Protein AF-A0A920NAV5-F1 (afdb_monomer_lite)

Radius of gyration: 15.24 Å; chains: 1; bounding box: 41×24×36 Å

Secondary structure (DSSP, 8-state):
-EEEEEEE-----BTTB-SEEEEEEE----TT--HHHHHHHHHHHHHHHH-TT---------BTTB----

Structure (mmCIF, N/CA/C/O backbone):
data_AF-A0A920NAV5-F1
#
_entry.id   AF-A0A920NAV5-F1
#
loop_
_atom_site.group_PDB
_atom_site.id
_atom_site.type_symbol
_atom_site.label_atom_id
_atom_site.label_alt_id
_atom_site.label_comp_id
_atom_site.label_asym_id
_atom_site.label_entity_id
_atom_site.label_seq_id
_atom_site.pdbx_PDB_ins_code
_atom_site.Cartn_x
_atom_site.Cartn_y
_atom_site.Cartn_z
_atom_site.occupancy
_atom_site.B_iso_or_equiv
_atom_site.auth_seq_id
_atom_site.auth_comp_id
_atom_site.auth_asym_id
_atom_site.auth_atom_id
_atom_site.pdbx_PDB_model_num
ATOM 1 N N . MET A 1 1 ? -8.541 -10.748 -3.847 1.00 85.94 1 MET A N 1
ATOM 2 C CA . MET A 1 1 ? -7.415 -11.104 -4.733 1.00 85.94 1 MET A CA 1
ATOM 3 C C . MET A 1 1 ? -6.222 -10.226 -4.394 1.00 85.94 1 MET A C 1
ATOM 5 O O . MET A 1 1 ? -6.419 -9.037 -4.174 1.00 85.94 1 MET A O 1
ATOM 9 N N . ILE A 1 2 ? -5.023 -10.805 -4.324 1.00 89.56 2 ILE A N 1
ATOM 10 C CA . ILE A 1 2 ? -3.756 -10.080 -4.157 1.00 89.56 2 ILE A CA 1
ATOM 11 C C . ILE A 1 2 ? -2.889 -10.410 -5.369 1.00 89.56 2 ILE A C 1
ATOM 13 O O . ILE A 1 2 ? -2.752 -11.587 -5.702 1.00 89.56 2 ILE A O 1
ATOM 17 N N . VAL A 1 3 ? -2.333 -9.395 -6.023 1.00 89.81 3 VAL A N 1
ATOM 18 C CA . VAL A 1 3 ? -1.545 -9.539 -7.250 1.00 89.81 3 VAL A CA 1
ATOM 19 C C . VAL A 1 3 ? -0.192 -8.851 -7.061 1.00 89.81 3 VAL A C 1
ATOM 21 O O . VAL A 1 3 ? -0.112 -7.626 -7.14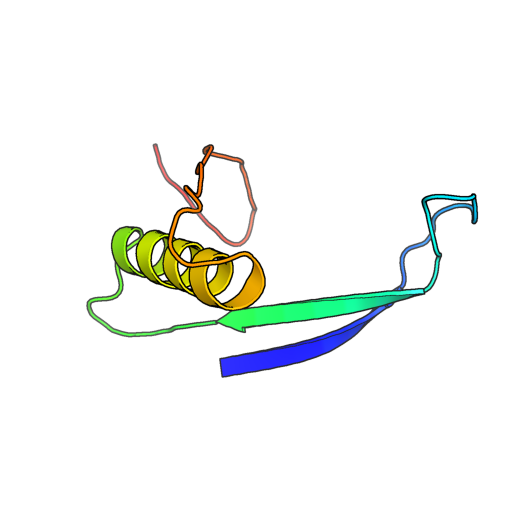8 1.00 89.81 3 VAL A O 1
ATOM 24 N N . PRO A 1 4 ? 0.879 -9.603 -6.759 1.00 91.06 4 PRO A N 1
ATOM 25 C CA . PRO A 1 4 ? 2.239 -9.086 -6.821 1.00 91.06 4 PRO A CA 1
ATOM 26 C C . PRO A 1 4 ? 2.734 -9.073 -8.274 1.00 91.06 4 PRO A C 1
ATOM 28 O O . PRO A 1 4 ? 2.537 -10.043 -9.008 1.00 91.06 4 PRO A O 1
ATOM 31 N N . GLY A 1 5 ? 3.412 -8.005 -8.690 1.00 88.69 5 GLY A N 1
ATOM 32 C CA . GLY A 1 5 ? 3.888 -7.867 -10.065 1.00 88.69 5 GLY A CA 1
ATOM 33 C C . GLY A 1 5 ? 5.092 -6.945 -10.209 1.00 88.69 5 GLY A C 1
ATOM 34 O O . GLY A 1 5 ? 5.341 -6.073 -9.374 1.00 88.69 5 GLY A O 1
ATOM 35 N N . LYS A 1 6 ? 5.849 -7.155 -11.291 1.00 89.06 6 LYS A N 1
ATOM 36 C CA . LYS A 1 6 ? 6.854 -6.198 -11.762 1.00 89.06 6 LYS A CA 1
ATOM 37 C C . LYS A 1 6 ? 6.145 -5.149 -12.609 1.00 89.06 6 LYS A C 1
ATOM 39 O O . LYS A 1 6 ? 5.456 -5.510 -13.562 1.00 89.06 6 LYS A O 1
ATOM 44 N N . THR A 1 7 ? 6.365 -3.885 -12.288 1.00 86.94 7 THR A N 1
ATOM 45 C CA . THR A 1 7 ? 5.831 -2.748 -13.031 1.00 86.94 7 THR A CA 1
ATOM 46 C C . THR A 1 7 ? 6.975 -1.959 -13.646 1.00 86.94 7 THR A C 1
ATOM 48 O O . THR A 1 7 ? 8.066 -1.869 -13.080 1.00 86.94 7 THR A O 1
ATOM 51 N N . TYR A 1 8 ? 6.712 -1.394 -14.819 1.00 86.62 8 TYR A N 1
ATOM 52 C CA . TYR A 1 8 ? 7.658 -0.591 -15.576 1.00 86.62 8 TYR A CA 1
ATOM 53 C C . TYR A 1 8 ? 7.106 0.822 -15.729 1.00 86.62 8 TYR A C 1
ATOM 55 O O . TYR A 1 8 ? 5.933 0.991 -16.074 1.00 86.62 8 TYR A O 1
ATOM 63 N N . ARG A 1 9 ? 7.939 1.832 -15.477 1.00 86.00 9 ARG A N 1
ATOM 64 C CA . ARG A 1 9 ? 7.617 3.238 -15.748 1.00 86.00 9 ARG A CA 1
ATOM 65 C C . ARG A 1 9 ? 8.693 3.843 -16.629 1.00 86.00 9 ARG A C 1
ATOM 67 O O . ARG A 1 9 ? 9.877 3.572 -16.454 1.00 86.00 9 ARG A O 1
ATOM 74 N N . TYR A 1 10 ? 8.263 4.664 -17.581 1.00 80.25 10 TYR A N 1
ATOM 75 C CA . TYR A 1 10 ? 9.170 5.434 -18.421 1.00 80.25 10 TYR A CA 1
ATOM 76 C C . TYR A 1 10 ? 9.628 6.683 -17.656 1.00 80.25 10 TYR A C 1
ATOM 78 O O . TYR A 1 10 ? 9.124 7.783 -17.870 1.00 80.25 10 TYR A O 1
ATOM 86 N N . GLU A 1 11 ? 10.538 6.480 -16.706 1.00 78.75 11 GLU A N 1
ATOM 87 C CA . GLU A 1 11 ? 11.139 7.512 -15.857 1.00 78.75 11 GLU A CA 1
ATOM 88 C C . GLU A 1 11 ? 12.671 7.380 -15.915 1.00 78.75 11 GLU A C 1
ATOM 90 O O . GLU A 1 11 ? 13.203 6.285 -16.113 1.00 78.75 11 GLU A O 1
ATOM 95 N N . ALA A 1 12 ? 13.391 8.501 -15.800 1.00 73.19 12 ALA A N 1
ATOM 96 C CA . ALA A 1 12 ? 14.852 8.488 -15.789 1.00 73.19 12 ALA A CA 1
ATOM 97 C C . ALA A 1 12 ? 15.357 7.850 -14.489 1.00 73.19 12 ALA A C 1
ATOM 99 O O . ALA A 1 12 ? 14.867 8.176 -13.411 1.00 73.19 12 ALA A O 1
ATOM 100 N N . THR A 1 13 ? 16.334 6.949 -14.591 1.00 72.06 13 THR A N 1
ATOM 101 C CA . THR A 1 13 ? 16.897 6.280 -13.416 1.00 72.06 13 THR A CA 1
ATOM 102 C C . THR A 1 13 ? 17.744 7.251 -12.603 1.00 72.06 13 THR A C 1
ATOM 104 O O . THR A 1 13 ? 18.722 7.804 -13.109 1.00 72.06 13 THR A O 1
ATOM 107 N N . ASP A 1 14 ? 17.379 7.438 -11.340 1.00 80.75 14 ASP A N 1
ATOM 108 C CA . ASP A 1 14 ? 18.146 8.198 -10.356 1.00 80.75 14 ASP A CA 1
ATOM 109 C C . ASP A 1 14 ? 18.147 7.465 -9.003 1.00 80.75 14 ASP A C 1
ATOM 111 O O . ASP A 1 14 ? 17.577 6.388 -8.864 1.00 80.75 14 ASP A O 1
ATOM 115 N N . ALA A 1 15 ? 18.798 8.025 -7.982 1.00 76.50 15 ALA A N 1
ATOM 116 C CA . ALA A 1 15 ? 18.951 7.370 -6.679 1.00 76.50 15 ALA A CA 1
ATOM 117 C C . ALA A 1 15 ? 17.626 7.008 -5.960 1.00 76.50 15 ALA A C 1
ATOM 119 O O . ALA A 1 15 ? 17.653 6.244 -4.994 1.00 76.50 15 ALA A O 1
ATOM 120 N N . THR A 1 16 ? 16.483 7.555 -6.387 1.00 80.75 16 THR A N 1
ATOM 121 C CA . THR A 1 16 ? 15.145 7.287 -5.828 1.00 80.75 16 THR A CA 1
ATOM 122 C C . THR A 1 16 ? 14.130 6.771 -6.853 1.00 80.75 16 THR A C 1
ATOM 124 O O . THR A 1 16 ? 13.044 6.343 -6.454 1.00 80.75 16 THR A O 1
ATOM 127 N N . HIS A 1 17 ? 14.475 6.775 -8.143 1.00 78.25 17 HIS A N 1
ATOM 128 C CA . HIS A 1 17 ? 13.598 6.386 -9.243 1.00 78.25 17 HIS A CA 1
ATOM 129 C C . HIS A 1 17 ? 14.235 5.267 -10.064 1.00 78.25 17 HIS A C 1
ATOM 131 O O . HIS A 1 17 ? 15.305 5.427 -10.644 1.00 78.25 17 HIS A O 1
ATOM 137 N N . GLU A 1 18 ? 13.537 4.139 -10.147 1.00 78.69 18 GLU A N 1
ATOM 138 C CA . GLU A 1 18 ? 13.926 2.999 -10.971 1.00 78.69 18 GLU A CA 1
ATOM 139 C C . GLU A 1 18 ? 12.873 2.754 -12.048 1.00 78.69 18 GLU A C 1
ATOM 141 O O . GLU A 1 18 ? 11.668 2.787 -11.792 1.00 78.69 18 GLU A O 1
ATOM 146 N N . TRP A 1 19 ? 13.333 2.460 -13.263 1.00 79.81 19 TRP A N 1
ATOM 147 C CA . TRP A 1 19 ? 12.462 2.183 -14.411 1.00 79.81 19 TRP A CA 1
ATOM 148 C C . TRP A 1 19 ? 11.684 0.865 -14.245 1.00 79.81 19 TRP A C 1
ATOM 150 O O . TRP A 1 19 ? 10.642 0.667 -14.876 1.00 79.81 19 TRP A O 1
ATOM 160 N N . GLN A 1 20 ? 12.170 -0.029 -13.375 1.00 85.56 20 GLN A N 1
ATOM 161 C CA . GLN A 1 20 ? 11.527 -1.279 -12.985 1.00 85.56 20 GLN A CA 1
ATOM 162 C C . GLN A 1 20 ? 11.425 -1.371 -11.459 1.00 85.56 20 GLN A C 1
ATOM 164 O O . GLN A 1 20 ? 12.430 -1.302 -10.756 1.00 85.56 20 GLN A O 1
ATOM 169 N N . PHE A 1 21 ? 10.222 -1.627 -10.941 1.00 88.06 21 PHE A N 1
ATOM 170 C CA . PHE A 1 21 ? 9.999 -1.852 -9.509 1.00 88.06 21 PHE A CA 1
ATOM 171 C C . PHE A 1 21 ? 8.846 -2.834 -9.260 1.00 88.06 21 PHE A C 1
ATOM 173 O O . PHE A 1 21 ? 8.125 -3.230 -10.176 1.00 88.06 21 PHE A O 1
ATOM 180 N N . CYS A 1 22 ? 8.688 -3.271 -8.011 1.00 88.69 22 CYS A N 1
ATOM 181 C CA . CYS A 1 22 ? 7.647 -4.221 -7.620 1.00 88.69 22 CYS A CA 1
ATOM 182 C C . CYS A 1 22 ? 6.435 -3.495 -7.030 1.00 88.69 22 CYS A C 1
ATOM 184 O O . CYS A 1 22 ? 6.582 -2.659 -6.137 1.00 88.69 22 CYS A O 1
ATOM 186 N N . GLN A 1 23 ? 5.236 -3.864 -7.478 1.00 89.50 23 GLN A N 1
ATOM 187 C CA . GLN A 1 23 ? 3.972 -3.425 -6.889 1.00 89.50 23 GLN A CA 1
ATOM 188 C C . GLN A 1 23 ? 3.164 -4.620 -6.393 1.00 89.50 23 GLN A C 1
ATOM 190 O O . GLN A 1 23 ? 3.280 -5.737 -6.897 1.00 89.50 23 GLN A O 1
ATOM 195 N N . ILE A 1 24 ? 2.343 -4.371 -5.377 1.00 89.50 24 ILE A N 1
ATOM 196 C CA . ILE A 1 24 ? 1.351 -5.322 -4.886 1.00 89.50 24 ILE A CA 1
ATOM 197 C C . ILE A 1 24 ? 0.000 -4.6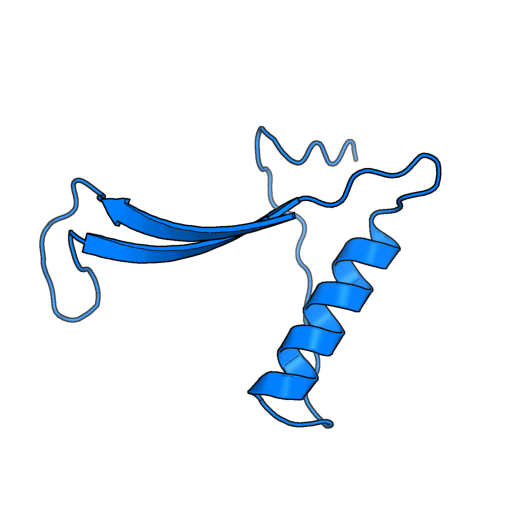25 -4.971 1.00 89.50 24 ILE A C 1
ATOM 199 O O . ILE A 1 24 ? -0.206 -3.597 -4.324 1.00 89.50 24 ILE A O 1
ATOM 203 N N . GLU A 1 25 ? -0.909 -5.195 -5.753 1.00 88.00 25 GLU A N 1
ATOM 204 C CA . GLU A 1 25 ? -2.282 -4.716 -5.883 1.00 88.00 25 GLU A CA 1
ATOM 205 C C . GLU A 1 25 ? -3.244 -5.631 -5.124 1.00 88.00 25 GLU A C 1
ATOM 207 O O . GLU A 1 25 ? -3.084 -6.853 -5.085 1.00 88.00 25 GLU A O 1
ATOM 212 N N . GLY A 1 26 ? -4.255 -5.033 -4.495 1.00 88.94 26 GLY A N 1
ATOM 213 C CA . GLY A 1 26 ? -5.287 -5.745 -3.752 1.00 88.94 26 GLY A CA 1
ATOM 214 C C . GLY A 1 26 ? -6.672 -5.356 -4.245 1.00 88.94 26 GLY A C 1
ATOM 215 O O . GLY A 1 26 ? -7.009 -4.176 -4.264 1.00 88.94 26 GLY A O 1
ATOM 216 N N . LEU A 1 27 ? -7.483 -6.354 -4.598 1.00 89.69 27 LEU A N 1
ATOM 217 C CA . LEU A 1 27 ? -8.878 -6.177 -5.001 1.00 89.69 27 LEU A CA 1
ATOM 218 C C . LEU A 1 27 ? -9.784 -7.031 -4.113 1.00 89.69 27 LEU A C 1
ATOM 220 O O . LEU A 1 27 ? -9.631 -8.255 -4.052 1.00 89.69 27 LEU A O 1
ATOM 224 N N . ALA A 1 28 ? -10.738 -6.393 -3.443 1.00 88.38 28 ALA A N 1
ATOM 225 C CA . ALA A 1 28 ? -11.771 -7.054 -2.655 1.00 88.38 28 ALA A CA 1
ATOM 226 C C . ALA A 1 28 ? -13.148 -6.660 -3.203 1.00 88.38 28 ALA A C 1
ATOM 228 O O . ALA A 1 28 ? -13.437 -5.475 -3.340 1.00 88.38 28 ALA A O 1
ATOM 229 N N . VAL A 1 29 ? -13.973 -7.658 -3.529 1.00 89.00 29 VAL A N 1
ATOM 230 C CA . VAL A 1 29 ? -15.331 -7.487 -4.064 1.00 89.00 29 VAL A CA 1
ATOM 231 C C . VAL A 1 29 ? -16.273 -8.305 -3.190 1.00 89.00 29 VAL A C 1
ATOM 233 O O . VAL A 1 29 ? -16.074 -9.509 -3.043 1.00 89.00 29 VAL A O 1
ATOM 236 N N . ALA A 1 30 ? -17.252 -7.643 -2.582 1.00 89.62 30 ALA A N 1
ATOM 237 C CA . ALA A 1 30 ? -18.331 -8.257 -1.814 1.00 89.62 30 ALA A CA 1
ATOM 238 C C . ALA A 1 30 ? -19.541 -7.310 -1.801 1.00 89.62 30 ALA A C 1
ATOM 240 O O . ALA A 1 30 ? -19.369 -6.109 -2.003 1.00 89.62 30 ALA A O 1
ATOM 241 N N . GLU A 1 31 ? -20.739 -7.844 -1.557 1.00 88.25 31 GLU A N 1
ATOM 242 C CA . GLU A 1 31 ? -21.996 -7.076 -1.577 1.00 88.25 31 GLU A CA 1
ATOM 243 C C . GLU A 1 31 ? -22.013 -5.955 -0.522 1.00 88.25 31 GLU A C 1
ATOM 245 O O . GLU A 1 31 ? -22.373 -4.824 -0.836 1.00 88.25 31 GLU A O 1
ATOM 250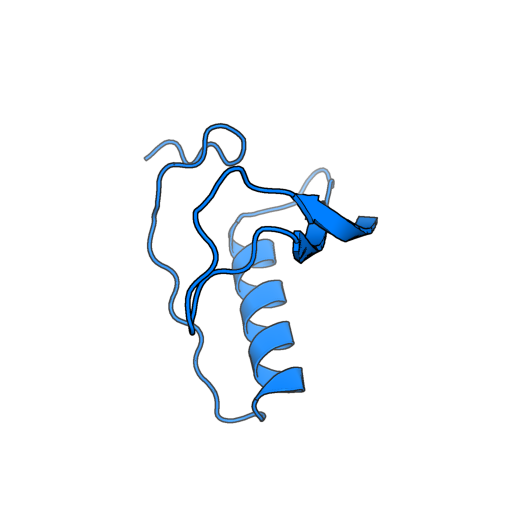 N N . ASP A 1 32 ? -21.494 -6.222 0.680 1.00 90.38 32 ASP A N 1
ATOM 251 C CA . ASP A 1 32 ? -21.469 -5.269 1.802 1.00 90.38 32 ASP A CA 1
ATOM 252 C C . ASP A 1 32 ? -20.092 -4.615 2.025 1.00 90.38 32 ASP A C 1
ATOM 254 O O . ASP A 1 32 ? -19.741 -4.197 3.138 1.00 90.38 32 ASP A O 1
ATOM 258 N N . ILE A 1 33 ? -19.240 -4.552 0.994 1.00 89.00 33 ILE 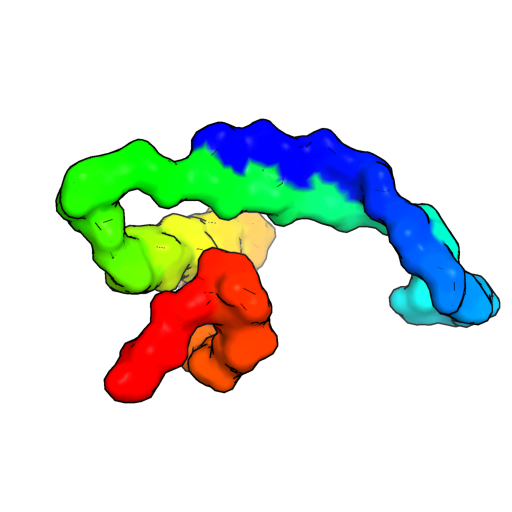A N 1
ATOM 259 C CA . ILE A 1 33 ? -17.909 -3.966 1.165 1.00 89.00 33 ILE A CA 1
ATOM 260 C C . ILE A 1 33 ? -17.982 -2.437 1.246 1.00 89.00 33 ILE A C 1
ATOM 262 O O . ILE A 1 33 ? -18.451 -1.755 0.341 1.00 89.00 33 ILE A O 1
ATOM 266 N N . THR A 1 34 ? -17.468 -1.877 2.340 1.00 88.81 34 THR A N 1
ATOM 267 C CA . THR A 1 34 ? -17.426 -0.426 2.553 1.00 88.81 34 THR A CA 1
ATOM 268 C C . THR A 1 34 ? -15.997 0.111 2.508 1.00 88.81 34 THR A C 1
ATOM 270 O O . THR A 1 34 ? -15.019 -0.614 2.705 1.00 88.81 34 THR A O 1
ATOM 273 N N . PHE A 1 35 ? -15.853 1.428 2.341 1.00 84.75 35 PHE A N 1
ATOM 274 C CA . PHE A 1 35 ? -14.5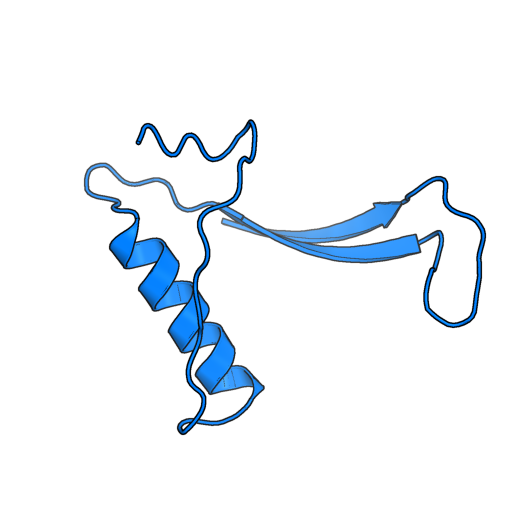48 2.096 2.421 1.00 84.75 35 PHE A CA 1
ATOM 275 C C . PHE A 1 35 ? -13.899 1.979 3.815 1.00 84.75 35 PHE A C 1
ATOM 277 O O . PHE A 1 35 ? -12.676 2.058 3.946 1.00 84.75 35 PHE A O 1
ATOM 284 N N . ALA A 1 36 ? -14.697 1.751 4.866 1.00 87.31 36 ALA A N 1
ATOM 285 C CA . ALA A 1 36 ? -14.181 1.471 6.203 1.00 87.31 36 ALA A CA 1
ATOM 286 C C . ALA A 1 36 ? -13.386 0.157 6.236 1.00 87.31 36 ALA A C 1
ATOM 288 O O . ALA A 1 36 ? -12.327 0.115 6.864 1.00 87.31 36 ALA A O 1
ATOM 289 N N . ASN A 1 37 ? -13.828 -0.865 5.493 1.00 89.12 37 ASN A N 1
ATOM 290 C CA . ASN A 1 37 ? -13.111 -2.136 5.376 1.00 89.12 37 ASN A CA 1
ATOM 291 C C . ASN A 1 37 ? -11.731 -1.923 4.744 1.00 89.12 37 ASN A C 1
ATOM 293 O O . ASN A 1 37 ? -10.736 -2.397 5.286 1.00 89.12 37 ASN A O 1
ATOM 297 N N . LEU A 1 38 ? -11.640 -1.119 3.677 1.00 8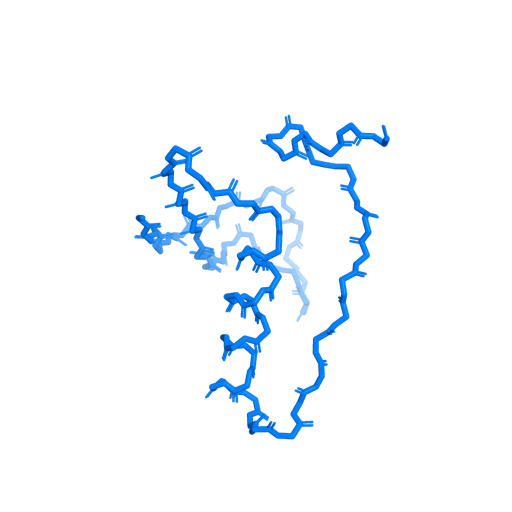8.25 38 LEU A N 1
ATOM 298 C CA . LEU A 1 38 ? -10.356 -0.783 3.051 1.00 88.25 38 LEU A CA 1
ATOM 299 C C . LEU A 1 38 ? -9.407 -0.076 4.031 1.00 88.25 38 LEU A C 1
ATOM 301 O O . LEU A 1 38 ? -8.240 -0.456 4.153 1.00 88.25 38 LEU A O 1
ATOM 305 N N . LYS A 1 39 ? -9.904 0.930 4.763 1.00 88.19 39 LYS A N 1
ATOM 306 C CA . LYS A 1 39 ? -9.104 1.630 5.781 1.00 88.19 39 LYS A CA 1
ATOM 307 C C . LYS A 1 39 ? -8.618 0.675 6.870 1.00 88.19 39 LYS A C 1
ATOM 309 O O . LYS A 1 39 ? -7.454 0.743 7.256 1.00 88.19 39 LYS A O 1
ATOM 314 N N . ALA A 1 40 ? -9.488 -0.210 7.356 1.00 89.50 40 ALA A N 1
ATOM 315 C CA . ALA A 1 40 ? -9.143 -1.181 8.387 1.00 89.50 40 ALA A CA 1
ATOM 316 C C . ALA A 1 40 ? -8.069 -2.163 7.896 1.00 89.50 40 ALA A C 1
ATOM 318 O O . ALA A 1 40 ? -7.062 -2.352 8.577 1.00 89.50 40 ALA A O 1
ATOM 319 N N . THR A 1 41 ? -8.222 -2.715 6.689 1.00 91.19 41 THR A N 1
ATOM 320 C CA . THR A 1 41 ? -7.237 -3.626 6.090 1.00 91.19 41 THR A CA 1
ATOM 321 C C . THR A 1 41 ? -5.871 -2.960 5.921 1.00 91.19 41 THR A C 1
ATOM 323 O O . THR A 1 41 ? -4.860 -3.546 6.303 1.00 91.19 41 THR A O 1
ATOM 326 N N . LEU A 1 42 ? -5.820 -1.725 5.410 1.00 88.75 42 LEU A N 1
ATOM 327 C CA . LEU A 1 42 ? -4.562 -0.989 5.236 1.00 88.75 42 LEU A CA 1
ATOM 328 C C . LEU A 1 42 ? -3.918 -0.598 6.572 1.00 88.75 42 LEU A C 1
ATOM 330 O O . LEU A 1 42 ? -2.695 -0.663 6.709 1.00 88.75 42 LEU A O 1
ATOM 334 N N . ALA A 1 43 ? -4.721 -0.217 7.569 1.00 89.44 43 ALA A N 1
ATOM 335 C CA . ALA A 1 43 ? -4.218 0.072 8.908 1.00 89.44 43 ALA A CA 1
ATOM 336 C C . ALA A 1 43 ? -3.596 -1.174 9.546 1.00 89.44 43 ALA A C 1
ATOM 338 O O . ALA A 1 43 ? -2.526 -1.090 10.149 1.00 89.44 43 ALA A O 1
ATOM 339 N N . GLU A 1 44 ? -4.230 -2.329 9.366 1.00 90.69 44 GLU A N 1
ATOM 340 C CA . GLU A 1 44 ? -3.750 -3.573 9.947 1.00 90.69 44 GLU A CA 1
ATOM 341 C C . GLU A 1 44 ? -2.527 -4.134 9.222 1.00 90.69 44 GLU A C 1
ATOM 343 O O . GLU A 1 44 ? -1.582 -4.597 9.861 1.00 90.69 44 GLU A O 1
ATOM 348 N N . PHE A 1 45 ? -2.471 -3.982 7.900 1.00 89.31 45 PHE A N 1
ATOM 349 C CA . PHE A 1 45 ? -1.261 -4.232 7.124 1.00 89.31 45 PHE A CA 1
ATOM 350 C C . PHE A 1 45 ? -0.081 -3.384 7.626 1.00 89.31 45 PHE A C 1
ATOM 352 O O . PHE A 1 45 ? 1.004 -3.912 7.874 1.00 89.31 45 PHE A O 1
ATOM 359 N N . ALA A 1 46 ? -0.304 -2.087 7.864 1.00 89.00 46 ALA A N 1
ATOM 360 C CA . ALA A 1 46 ? 0.728 -1.196 8.384 1.00 89.00 46 ALA A CA 1
ATOM 361 C C . ALA A 1 46 ? 1.202 -1.596 9.792 1.00 89.00 46 ALA A C 1
ATOM 363 O O . ALA A 1 46 ? 2.401 -1.537 10.063 1.00 89.00 46 ALA A O 1
ATOM 364 N N . ARG A 1 47 ? 0.301 -2.036 10.680 1.00 90.31 47 ARG A N 1
ATOM 365 C CA . ARG A 1 47 ? 0.692 -2.529 12.013 1.00 90.31 47 ARG A CA 1
ATOM 366 C C . ARG A 1 47 ? 1.540 -3.792 11.933 1.00 90.31 47 ARG A C 1
ATOM 368 O O . ARG A 1 47 ? 2.567 -3.868 12.596 1.00 90.31 47 ARG A O 1
ATOM 375 N N . ARG A 1 48 ? 1.173 -4.740 11.069 1.00 89.69 48 ARG A N 1
ATOM 376 C CA . ARG A 1 48 ? 1.919 -6.000 10.911 1.00 89.69 48 ARG A CA 1
ATOM 377 C C . ARG A 1 48 ? 3.324 -5.805 10.345 1.00 89.69 48 ARG A C 1
ATOM 379 O O . ARG A 1 48 ? 4.221 -6.556 10.705 1.00 89.69 48 ARG A O 1
ATOM 386 N N . ILE A 1 49 ? 3.525 -4.808 9.483 1.00 88.94 49 ILE A N 1
ATOM 387 C CA . ILE A 1 49 ? 4.839 -4.530 8.881 1.00 88.94 49 ILE A CA 1
ATOM 388 C C . ILE A 1 49 ? 5.692 -3.618 9.764 1.00 88.94 49 ILE A C 1
ATOM 390 O O . ILE A 1 49 ? 6.892 -3.835 9.902 1.00 88.94 49 ILE A O 1
ATOM 394 N N . PHE A 1 50 ? 5.093 -2.579 10.349 1.00 87.00 50 PHE A N 1
ATOM 395 C CA . PHE A 1 50 ? 5.834 -1.498 11.009 1.00 87.00 50 PHE A CA 1
ATOM 396 C C . PHE A 1 50 ? 5.687 -1.477 12.542 1.00 87.00 50 PHE A C 1
ATOM 398 O O . PHE A 1 50 ? 6.241 -0.573 13.181 1.00 87.00 50 PHE A O 1
ATOM 405 N N . GLY A 1 51 ? 4.953 -2.432 13.121 1.00 86.75 51 GLY A N 1
ATOM 406 C CA . GLY A 1 51 ? 4.714 -2.613 14.556 1.00 86.75 51 GLY A CA 1
ATOM 407 C C . GLY A 1 51 ? 3.344 -2.116 15.048 1.00 86.75 51 GLY A C 1
ATOM 408 O O . GLY A 1 51 ? 2.768 -1.163 14.517 1.00 86.75 51 GLY A O 1
ATOM 409 N N . ASP A 1 52 ? 2.851 -2.711 16.137 1.00 83.62 52 ASP A N 1
ATOM 410 C CA . ASP A 1 52 ? 1.468 -2.550 16.634 1.00 83.62 52 ASP A CA 1
ATOM 411 C C . ASP A 1 52 ? 1.072 -1.118 17.024 1.00 83.62 52 ASP A C 1
ATOM 413 O O . ASP A 1 52 ? -0.100 -0.742 16.978 1.00 83.62 52 ASP A O 1
ATOM 417 N N . LYS A 1 53 ? 2.045 -0.277 17.392 1.00 83.62 53 LYS A N 1
ATOM 418 C CA . LYS A 1 53 ? 1.800 1.108 17.837 1.00 83.62 53 LYS A CA 1
ATOM 419 C C . LYS A 1 53 ? 1.646 2.107 16.684 1.00 83.62 53 LYS A C 1
ATOM 421 O O . LYS A 1 53 ? 1.481 3.306 16.927 1.00 83.62 53 LYS A O 1
ATOM 426 N N . ARG A 1 54 ? 1.737 1.660 15.428 1.00 81.69 54 ARG A N 1
ATOM 427 C CA . ARG A 1 54 ? 1.699 2.542 14.255 1.00 81.69 54 ARG A CA 1
ATOM 428 C C . ARG A 1 54 ? 0.275 2.995 13.930 1.00 81.69 54 ARG A C 1
ATOM 430 O O . ARG A 1 54 ? -0.684 2.231 14.004 1.00 81.69 54 ARG A O 1
ATOM 437 N N . LYS A 1 55 ? 0.150 4.270 13.548 1.00 81.81 55 LYS A N 1
ATOM 438 C CA . LYS A 1 55 ? -1.105 4.895 13.113 1.00 81.81 55 LYS A CA 1
ATOM 439 C C . LYS A 1 55 ? -1.055 5.129 11.605 1.00 81.81 55 LYS A C 1
ATOM 441 O O . LYS A 1 55 ? -0.118 5.755 11.120 1.00 81.81 55 LYS A O 1
ATOM 446 N N . ALA A 1 56 ? -2.067 4.656 10.883 1.00 84.31 56 ALA A N 1
ATOM 447 C CA . ALA A 1 56 ? -2.248 4.952 9.465 1.00 84.31 56 ALA A CA 1
ATOM 448 C C . ALA A 1 56 ? -3.063 6.244 9.295 1.00 84.31 56 ALA A C 1
ATOM 450 O O . ALA A 1 56 ? -4.043 6.465 10.009 1.00 84.31 56 ALA A O 1
ATOM 451 N N . ARG A 1 57 ? -2.663 7.100 8.349 1.00 85.06 57 ARG A N 1
ATOM 452 C CA . ARG A 1 57 ? -3.383 8.330 7.992 1.00 85.06 57 ARG A CA 1
ATOM 453 C C . ARG A 1 57 ? -3.896 8.210 6.565 1.00 85.06 57 ARG A C 1
ATOM 455 O O . ARG A 1 57 ? -3.104 8.087 5.639 1.00 85.06 57 ARG A O 1
ATOM 462 N N . PHE A 1 58 ? -5.209 8.318 6.399 1.00 83.69 58 PHE A N 1
ATOM 463 C CA . PHE A 1 58 ? -5.863 8.308 5.093 1.00 83.69 58 PHE A CA 1
ATOM 464 C C . PHE A 1 58 ? -6.172 9.743 4.670 1.00 83.69 58 PHE A C 1
ATOM 466 O O . PHE A 1 58 ? -6.730 10.514 5.453 1.00 83.69 58 PHE A O 1
ATOM 473 N N . ARG A 1 59 ? -5.795 10.104 3.444 1.00 82.31 59 ARG A N 1
ATOM 474 C CA . ARG A 1 59 ? -6.191 11.353 2.786 1.00 82.31 59 ARG A CA 1
ATOM 475 C C . ARG A 1 59 ? -6.984 10.981 1.541 1.00 82.31 59 ARG A C 1
ATOM 477 O O . ARG A 1 59 ? -6.625 10.013 0.879 1.00 82.31 59 ARG A O 1
ATOM 484 N N . CYS A 1 60 ? -8.068 11.704 1.279 1.00 73.69 60 CYS A N 1
ATOM 485 C CA . CYS A 1 60 ? -8.798 11.534 0.031 1.00 73.69 60 CYS A CA 1
ATOM 486 C C . CYS A 1 60 ? -7.917 12.039 -1.108 1.00 73.69 60 CYS A C 1
ATOM 488 O O . CYS A 1 60 ? -7.360 13.132 -1.014 1.00 73.69 60 CYS A O 1
ATOM 490 N N . ASP A 1 61 ? -7.796 11.223 -2.142 1.00 73.50 61 ASP A N 1
ATOM 491 C CA . ASP A 1 61 ? -7.109 11.548 -3.381 1.00 73.50 61 ASP A CA 1
ATOM 492 C C . ASP A 1 61 ? -7.937 10.974 -4.531 1.00 73.50 61 ASP A C 1
ATOM 494 O O . ASP A 1 61 ? -8.667 9.993 -4.342 1.00 73.50 61 ASP A O 1
ATOM 498 N N . PHE A 1 62 ? -7.878 11.604 -5.698 1.00 69.88 62 PHE A N 1
ATOM 499 C CA . PHE A 1 62 ? -8.681 11.182 -6.836 1.00 69.88 62 PHE A CA 1
ATOM 500 C C . PHE A 1 62 ? -7.957 10.078 -7.602 1.00 69.88 62 PHE A C 1
ATOM 502 O O . PHE A 1 62 ? -6.932 10.312 -8.238 1.00 69.88 62 PHE A O 1
ATOM 509 N N . PHE A 1 63 ? -8.530 8.876 -7.584 1.00 66.81 63 PHE A N 1
ATOM 510 C CA . PHE A 1 63 ? -8.103 7.778 -8.442 1.00 66.81 63 PHE A CA 1
ATOM 511 C C . PHE A 1 63 ? -9.252 7.378 -9.376 1.00 66.81 63 PHE A C 1
ATOM 513 O O . PHE A 1 63 ? -10.332 7.066 -8.876 1.00 66.81 63 PHE A O 1
ATOM 520 N N . PRO A 1 64 ? -9.043 7.301 -10.706 1.00 59.78 64 PRO A N 1
ATOM 521 C CA . PRO A 1 64 ? -10.110 7.008 -11.674 1.00 59.78 64 PRO A CA 1
ATOM 522 C C . PRO A 1 64 ? -10.865 5.697 -11.409 1.00 59.78 64 PRO A C 1
ATOM 524 O O . PRO A 1 64 ? -12.033 5.570 -11.760 1.00 59.78 64 PRO A O 1
ATOM 527 N N . LEU A 1 65 ? -10.191 4.726 -10.785 1.00 58.25 65 LEU A N 1
ATOM 528 C CA . LEU A 1 65 ? -10.724 3.396 -10.475 1.00 58.25 65 LEU A CA 1
ATOM 529 C C . LEU A 1 65 ? -11.346 3.308 -9.071 1.00 58.25 65 LEU A C 1
ATOM 531 O O . LEU A 1 65 ? -12.178 2.443 -8.816 1.00 58.25 65 LEU A O 1
ATOM 535 N N . CYS A 1 66 ? -10.965 4.215 -8.169 1.00 57.81 66 CYS A N 1
ATOM 536 C CA . CYS A 1 66 ? -11.490 4.313 -6.812 1.00 57.81 66 CYS A CA 1
ATOM 537 C C . CYS A 1 66 ? -12.382 5.550 -6.737 1.00 57.81 66 CYS A C 1
ATOM 539 O O . CYS A 1 66 ? -11.985 6.591 -6.218 1.00 57.81 66 CYS A O 1
ATOM 541 N N . GLY A 1 67 ? -13.588 5.448 -7.294 1.00 50.81 67 GLY A N 1
ATOM 542 C CA . GLY A 1 67 ? -14.567 6.524 -7.227 1.00 50.81 67 GLY A CA 1
ATOM 543 C C . GLY A 1 67 ? -14.973 6.813 -5.782 1.00 50.81 67 GLY A C 1
ATOM 544 O O . GLY A 1 67 ? -15.858 6.159 -5.242 1.00 50.81 67 GLY A O 1
ATOM 545 N N . THR A 1 68 ? -14.370 7.821 -5.157 1.00 52.41 68 THR A N 1
ATOM 546 C CA . THR A 1 68 ? -14.941 8.474 -3.978 1.00 52.41 68 THR A CA 1
ATOM 547 C C . THR A 1 68 ? -15.795 9.631 -4.482 1.00 52.41 68 THR A C 1
ATOM 549 O O . THR A 1 68 ? -15.280 10.730 -4.694 1.00 52.41 68 THR A O 1
ATOM 552 N N . ARG A 1 69 ? -17.091 9.399 -4.744 1.00 45.25 69 ARG A N 1
ATOM 553 C CA . ARG A 1 69 ? -18.024 10.536 -4.802 1.00 45.25 69 ARG A CA 1
ATOM 554 C C . ARG A 1 69 ? -17.977 11.202 -3.427 1.00 45.25 69 ARG A C 1
ATOM 556 O O . ARG A 1 69 ? -18.108 10.503 -2.423 1.00 45.25 69 ARG A O 1
ATOM 563 N N . GLY A 1 70 ? -17.679 12.501 -3.417 1.00 45.91 70 GLY A N 1
ATOM 564 C CA . GLY A 1 70 ? -17.808 13.337 -2.225 1.00 45.91 70 GLY A CA 1
ATOM 565 C C . GLY A 1 70 ? -19.234 13.340 -1.702 1.00 45.91 70 GLY A C 1
ATOM 566 O O . GLY A 1 70 ? -20.156 13.133 -2.527 1.00 45.91 70 GLY A O 1
#

Foldseek 3Di:
DKDKDKDADPDDDDPPDDRIDIDIDDDDDDPPDDVVVVVVVVQVVCCVVPHVPDDDDDDDDDDPVPDDDD

pLDDT: mean 81.89, std 11.23, range [45.25, 91.19]

Sequence (70 aa):
MIVPGKTYRYEATDATHEWQFCQIEGLAVAEDITFANLKATLAEFARRIFGDKRKARFRCDFFPLCGTRG